Protein AF-A0A2N3GA14-F1 (afdb_monomer_lite)

Foldseek 3Di:
DDDDDPPVVCCLVPDQKDFADDPNDGQDIDGSVRDDPVVSVCVNVVNNPPDPDDDDPPDDDPPPDDPPPPDPDDPDDDDD

Sequence (80 aa):
VLLVTFELEEVLSLADRILVIYEGRIVKEFAVADADAETLGYFMTGGGGAKLGATEPSGTTARSSDPTETASADIEGGAE

Secondary structure (DSSP, 8-state):
-----S-HHHHHHH-SEEEEEETTEEEEEEEGGG--HHHHHHHHTTTT-S---S--------------------------

Structure (mmCIF, N/CA/C/O backbone):
data_AF-A0A2N3GA14-F1
#
_entry.id   AF-A0A2N3GA14-F1
#
loop_
_atom_site.group_PDB
_atom_site.id
_atom_site.type_symbol
_atom_site.label_atom_id
_atom_site.label_alt_id
_atom_site.label_comp_id
_atom_site.label_asym_id
_atom_site.label_entity_id
_atom_site.label_seq_id
_atom_site.pdbx_PDB_ins_code
_atom_site.Cartn_x
_atom_site.Cartn_y
_atom_site.Cartn_z
_atom_site.occupancy
_atom_site.B_iso_or_equiv
_atom_site.auth_seq_id
_atom_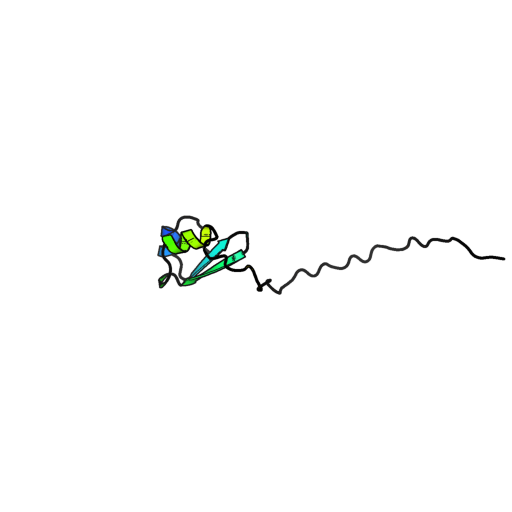site.auth_comp_id
_atom_site.auth_asym_id
_atom_site.auth_atom_id
_atom_site.pdbx_PDB_model_num
ATOM 1 N N . VAL A 1 1 ? -7.598 10.542 8.578 1.00 86.56 1 VAL A N 1
ATOM 2 C CA . VAL A 1 1 ? -6.157 10.854 8.737 1.00 86.56 1 VAL A CA 1
ATOM 3 C C . VAL A 1 1 ? -5.468 10.468 7.440 1.00 86.56 1 VAL A C 1
ATOM 5 O O . VAL A 1 1 ? -5.940 9.529 6.813 1.00 86.56 1 VAL A O 1
ATOM 8 N N . LEU A 1 2 ? -4.443 11.199 7.000 1.00 91.50 2 LEU A N 1
ATOM 9 C CA . LEU A 1 2 ? -3.636 10.819 5.837 1.00 91.50 2 LEU A CA 1
ATOM 10 C C . LEU A 1 2 ? -2.251 10.402 6.333 1.00 91.50 2 LEU A C 1
ATOM 12 O O . LEU A 1 2 ? -1.546 11.224 6.913 1.00 91.50 2 LEU A O 1
ATOM 16 N N . LEU A 1 3 ? -1.904 9.134 6.124 1.00 90.88 3 LEU A N 1
ATOM 17 C CA . LEU A 1 3 ? -0.589 8.571 6.413 1.00 90.88 3 LEU A CA 1
ATOM 18 C C . LEU A 1 3 ? 0.189 8.453 5.101 1.00 90.88 3 LEU A C 1
ATOM 20 O O . LEU A 1 3 ? -0.347 7.961 4.109 1.00 90.88 3 LEU A O 1
ATOM 24 N N . VAL A 1 4 ? 1.443 8.901 5.100 1.00 91.25 4 VAL A N 1
ATOM 25 C CA . VAL A 1 4 ? 2.370 8.732 3.977 1.00 91.25 4 VAL A CA 1
ATOM 26 C C . VAL A 1 4 ? 3.654 8.148 4.538 1.00 91.25 4 VAL A C 1
ATOM 28 O O . VAL A 1 4 ? 4.328 8.788 5.338 1.00 91.25 4 VAL A O 1
ATOM 31 N N . THR A 1 5 ? 3.965 6.926 4.129 1.00 91.19 5 THR A N 1
ATOM 32 C CA . THR A 1 5 ? 5.116 6.156 4.603 1.00 91.19 5 THR A CA 1
ATOM 33 C C . THR A 1 5 ? 5.553 5.188 3.502 1.00 91.19 5 THR A C 1
ATOM 35 O O . THR A 1 5 ? 4.799 4.927 2.561 1.00 91.19 5 THR A O 1
ATOM 38 N N . PHE A 1 6 ? 6.777 4.678 3.596 1.00 88.38 6 PHE A N 1
ATOM 39 C CA . PHE A 1 6 ? 7.295 3.607 2.736 1.00 88.38 6 PHE A CA 1
ATOM 40 C C . PHE A 1 6 ? 7.394 2.268 3.484 1.00 88.38 6 PHE A C 1
ATOM 42 O O . PHE A 1 6 ? 7.743 1.250 2.885 1.00 88.38 6 PHE A O 1
ATOM 49 N N . GLU A 1 7 ? 7.086 2.256 4.782 1.00 94.38 7 GLU A N 1
ATOM 50 C CA . GLU A 1 7 ? 7.100 1.065 5.625 1.00 94.38 7 GLU A CA 1
ATOM 51 C C . GLU A 1 7 ? 5.772 0.311 5.476 1.00 94.38 7 GLU A C 1
ATOM 53 O O . GLU A 1 7 ? 4.737 0.707 6.008 1.00 94.38 7 GLU A O 1
ATOM 58 N N . LEU A 1 8 ? 5.782 -0.787 4.714 1.00 94.00 8 LEU A N 1
ATOM 59 C CA . LEU A 1 8 ? 4.558 -1.519 4.358 1.00 94.00 8 LEU A CA 1
ATOM 60 C C . LEU A 1 8 ? 3.806 -2.095 5.565 1.00 94.00 8 LEU A C 1
ATOM 62 O O . LEU A 1 8 ? 2.581 -2.147 5.542 1.00 94.00 8 LEU A O 1
ATOM 66 N N . GLU A 1 9 ? 4.513 -2.498 6.622 1.00 94.19 9 GLU A N 1
ATOM 67 C CA . GLU A 1 9 ? 3.889 -2.998 7.855 1.00 94.19 9 GLU A CA 1
ATOM 68 C C . GLU A 1 9 ? 3.043 -1.917 8.545 1.00 94.19 9 GLU A C 1
ATOM 70 O O . GLU A 1 9 ? 1.939 -2.186 9.021 1.00 94.19 9 GLU A O 1
ATOM 75 N N . GLU A 1 10 ? 3.515 -0.671 8.535 1.00 93.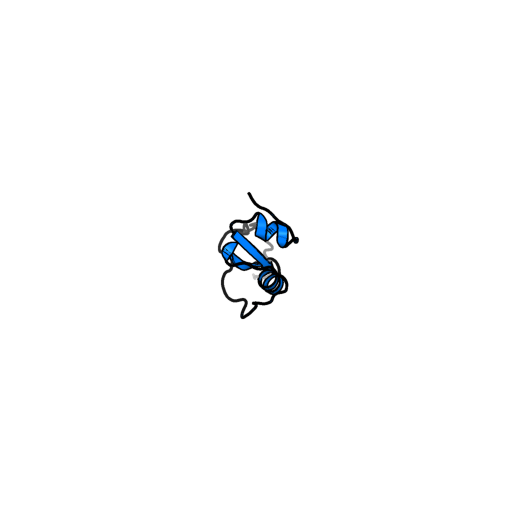25 10 GLU A N 1
ATOM 76 C CA . GLU A 1 10 ? 2.776 0.472 9.068 1.00 93.25 10 GLU A CA 1
ATOM 77 C C . GLU A 1 10 ? 1.516 0.743 8.232 1.00 93.25 10 GLU A C 1
ATOM 79 O O . GLU A 1 10 ? 0.422 0.902 8.775 1.00 93.25 10 GLU A O 1
ATOM 84 N N . VAL A 1 11 ? 1.638 0.716 6.899 1.00 94.31 11 VAL A N 1
ATOM 85 C CA . VAL A 1 11 ? 0.492 0.888 5.991 1.00 94.31 11 VAL A CA 1
ATOM 86 C C . VAL A 1 11 ? -0.567 -0.189 6.236 1.00 94.31 11 VAL A C 1
ATOM 88 O O . VAL A 1 11 ? -1.741 0.136 6.397 1.00 94.31 11 VAL A O 1
ATOM 91 N N . LEU A 1 12 ? -0.167 -1.461 6.284 1.00 95.12 12 LEU A N 1
ATOM 92 C CA . LEU A 1 12 ? -1.086 -2.594 6.427 1.00 95.12 12 LEU A CA 1
ATOM 93 C C . LEU A 1 12 ? -1.748 -2.668 7.811 1.00 95.12 12 LEU A C 1
ATOM 95 O O . LEU A 1 12 ? -2.826 -3.242 7.937 1.00 95.12 12 LEU A O 1
ATOM 99 N N . SER A 1 13 ? -1.122 -2.104 8.846 1.00 95.56 13 SER A N 1
ATOM 100 C CA . SER A 1 13 ? -1.662 -2.119 10.211 1.00 95.56 13 SER A CA 1
ATOM 101 C C . SER A 1 13 ? -2.550 -0.919 10.539 1.00 95.56 13 SER A C 1
ATOM 103 O O . SER A 1 13 ? -3.444 -1.045 11.377 1.00 95.56 13 SER A O 1
ATOM 105 N N . LEU A 1 14 ? -2.322 0.236 9.903 1.00 95.00 14 LEU A N 1
ATOM 106 C CA . LEU A 1 14 ? -2.990 1.491 10.261 1.00 95.00 14 LEU A CA 1
ATOM 107 C C . LEU A 1 14 ? -3.987 2.002 9.217 1.00 95.00 14 LEU A C 1
ATOM 109 O O . LEU A 1 14 ? -4.841 2.823 9.557 1.00 95.00 14 LEU A O 1
ATOM 113 N N . ALA A 1 15 ? -3.871 1.593 7.953 1.00 95.94 15 ALA A N 1
ATOM 114 C CA . ALA A 1 15 ? -4.710 2.129 6.888 1.00 95.94 15 ALA A CA 1
ATOM 115 C C . ALA A 1 15 ? -6.031 1.362 6.744 1.00 95.94 15 ALA A C 1
ATOM 117 O O . ALA A 1 15 ? -6.059 0.140 6.794 1.00 95.94 15 ALA A O 1
ATOM 118 N N . ASP A 1 16 ? -7.117 2.077 6.446 1.00 95.38 16 ASP A N 1
ATOM 119 C CA . ASP A 1 16 ? -8.366 1.466 5.964 1.00 95.38 16 ASP A CA 1
ATOM 120 C C . ASP A 1 16 ? -8.338 1.253 4.435 1.00 95.38 16 ASP A C 1
ATOM 122 O O . ASP A 1 16 ? -8.917 0.309 3.891 1.00 95.38 16 ASP A O 1
ATOM 126 N N . ARG A 1 17 ? -7.662 2.168 3.727 1.00 95.75 17 ARG A N 1
ATOM 127 C CA . ARG A 1 17 ? -7.541 2.237 2.264 1.00 95.75 17 ARG A CA 1
ATOM 128 C C . ARG A 1 17 ? -6.127 2.639 1.878 1.00 95.75 17 ARG A C 1
ATOM 130 O O . ARG A 1 17 ? -5.545 3.525 2.500 1.00 95.75 17 ARG A O 1
ATOM 137 N N . ILE A 1 18 ? -5.613 2.031 0.815 1.00 96.50 18 ILE A N 1
ATOM 138 C CA . ILE A 1 18 ? -4.238 2.219 0.356 1.00 96.50 18 ILE A CA 1
ATOM 139 C C . ILE A 1 18 ? -4.258 2.651 -1.109 1.00 96.50 18 ILE A C 1
ATOM 141 O O . ILE A 1 18 ? -4.845 1.985 -1.960 1.00 96.50 18 ILE A O 1
ATOM 145 N N . LEU A 1 19 ? -3.598 3.769 -1.404 1.00 95.50 19 LEU A N 1
ATOM 146 C CA . LEU A 1 19 ? -3.414 4.294 -2.756 1.00 95.50 19 LEU A CA 1
ATOM 147 C C . LEU A 1 19 ? -1.935 4.180 -3.115 1.00 95.50 19 LEU A C 1
ATOM 149 O O . LEU A 1 19 ? -1.090 4.760 -2.436 1.00 95.50 19 LEU A O 1
ATOM 153 N N . VAL A 1 20 ? -1.621 3.455 -4.185 1.00 94.25 20 VAL A N 1
ATOM 154 C CA . VAL A 1 20 ? -0.242 3.320 -4.663 1.00 94.25 20 VAL A CA 1
ATOM 155 C C . VAL A 1 20 ? 0.027 4.377 -5.721 1.00 94.25 20 VAL A C 1
ATOM 157 O O . VAL A 1 20 ? -0.706 4.476 -6.708 1.00 94.25 20 VAL A O 1
ATOM 160 N N . ILE A 1 21 ? 1.086 5.158 -5.513 1.00 91.69 21 ILE A N 1
ATOM 161 C CA . ILE A 1 21 ? 1.543 6.189 -6.444 1.00 91.69 21 ILE A CA 1
ATOM 162 C C . ILE A 1 21 ? 2.838 5.728 -7.113 1.00 91.69 21 ILE A C 1
ATOM 164 O O . ILE A 1 21 ? 3.785 5.341 -6.434 1.00 91.69 21 ILE A O 1
ATOM 168 N N . TYR A 1 22 ? 2.893 5.831 -8.439 1.00 92.88 22 TYR A N 1
ATOM 169 C CA . TYR A 1 22 ? 4.092 5.611 -9.245 1.00 92.88 22 TYR A CA 1
ATOM 170 C C . TYR A 1 22 ? 4.170 6.688 -10.335 1.00 92.88 22 TYR A C 1
ATOM 172 O O . TYR A 1 22 ? 3.159 7.027 -10.951 1.00 92.88 22 TYR A O 1
ATOM 180 N N . GLU A 1 23 ? 5.349 7.288 -10.524 1.00 92.94 23 GLU A N 1
ATOM 181 C CA . GLU A 1 23 ? 5.565 8.429 -11.437 1.00 92.94 23 GLU A CA 1
ATOM 182 C C . GLU A 1 23 ? 4.524 9.560 -11.297 1.00 92.94 23 GLU A C 1
ATOM 184 O O . GLU A 1 23 ? 4.000 10.096 -12.277 1.00 92.94 23 GLU A O 1
ATOM 189 N N . GLY A 1 24 ? 4.185 9.913 -10.053 1.00 92.25 24 GLY A N 1
ATOM 190 C CA . GLY A 1 24 ? 3.250 11.002 -9.755 1.00 92.25 24 GLY A CA 1
ATOM 191 C C . GLY A 1 24 ? 1.785 10.703 -10.090 1.00 92.25 24 GLY A C 1
ATOM 192 O O . GLY A 1 24 ? 0.964 11.617 -10.070 1.00 92.25 24 GLY A O 1
ATOM 193 N N . ARG A 1 25 ? 1.434 9.446 -10.389 1.00 91.44 25 ARG A N 1
ATOM 194 C CA . ARG A 1 25 ? 0.055 9.021 -10.661 1.00 91.44 25 ARG A CA 1
ATOM 195 C C . ARG A 1 25 ? -0.369 7.918 -9.710 1.00 91.44 25 ARG A C 1
ATOM 197 O O . ARG A 1 25 ? 0.427 7.047 -9.376 1.00 91.44 25 ARG A O 1
ATOM 204 N N . ILE A 1 26 ? -1.640 7.930 -9.319 1.00 93.31 26 ILE A N 1
ATOM 205 C CA . ILE A 1 26 ? -2.247 6.799 -8.616 1.00 93.31 26 ILE A CA 1
ATOM 206 C C . ILE A 1 26 ? -2.400 5.670 -9.632 1.00 93.31 26 ILE A C 1
ATOM 208 O O . ILE A 1 26 ? -3.096 5.826 -10.634 1.00 93.31 26 ILE A O 1
ATOM 212 N N . VAL A 1 27 ? -1.728 4.552 -9.386 1.00 93.75 27 VAL A N 1
ATOM 213 C CA . VAL A 1 27 ? -1.735 3.392 -10.289 1.00 93.75 27 VAL A CA 1
ATOM 214 C C . VAL A 1 27 ? -2.674 2.291 -9.819 1.00 93.75 27 VAL A C 1
ATOM 216 O O . VAL A 1 27 ? -3.106 1.464 -10.621 1.00 93.75 27 VAL A O 1
ATOM 219 N N . LYS A 1 28 ? -3.005 2.270 -8.525 1.00 94.12 28 LYS A N 1
ATOM 220 C CA . LYS A 1 28 ? -3.857 1.245 -7.929 1.00 94.12 28 LYS A CA 1
ATOM 221 C C . LYS A 1 28 ? -4.431 1.726 -6.599 1.00 94.12 28 LYS A C 1
ATOM 223 O O . LYS A 1 28 ? -3.780 2.471 -5.868 1.00 94.12 28 LYS A O 1
ATOM 228 N N . GLU A 1 29 ? -5.632 1.257 -6.291 1.00 95.81 29 GLU A N 1
ATOM 229 C CA . GLU A 1 29 ? -6.268 1.395 -4.984 1.00 95.81 29 GLU A CA 1
ATOM 230 C C . GLU A 1 29 ? -6.554 0.004 -4.409 1.00 95.81 29 GLU A C 1
ATOM 232 O O . GLU A 1 29 ? -6.935 -0.905 -5.153 1.00 95.81 29 GLU A O 1
ATOM 237 N N . PHE A 1 30 ? -6.387 -0.133 -3.094 1.00 95.62 30 PHE A N 1
ATOM 238 C CA . PHE A 1 30 ? -6.717 -1.325 -2.324 1.00 95.62 30 PHE A CA 1
ATOM 239 C C . PHE A 1 30 ? -7.560 -0.961 -1.100 1.00 95.62 30 PHE A C 1
ATOM 241 O O . PHE A 1 30 ? -7.299 0.043 -0.428 1.00 95.62 30 PHE A O 1
ATOM 248 N N . ALA A 1 31 ? -8.521 -1.820 -0.763 1.00 96.81 31 ALA A N 1
ATOM 249 C CA . ALA A 1 31 ? 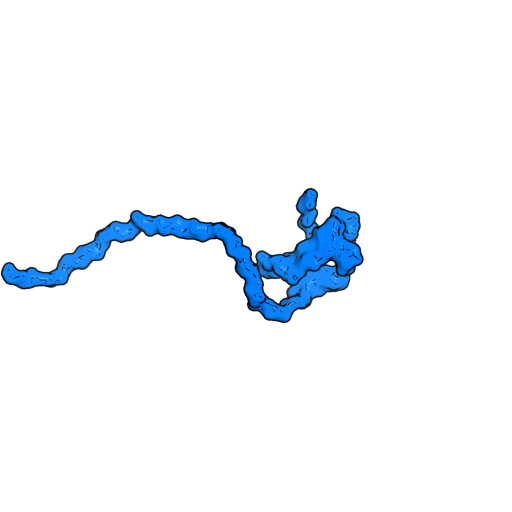-8.937 -1.954 0.627 1.00 96.81 31 ALA A CA 1
ATOM 250 C C . ALA A 1 31 ? -7.825 -2.690 1.386 1.00 96.81 31 ALA A C 1
ATOM 252 O O . ALA A 1 31 ? -7.208 -3.598 0.829 1.00 96.81 31 ALA A O 1
ATOM 253 N N . VAL A 1 32 ? -7.566 -2.327 2.646 1.00 95.25 32 VAL A N 1
ATOM 254 C CA . VAL A 1 32 ? -6.474 -2.950 3.422 1.00 95.25 32 VAL A CA 1
ATOM 255 C C . VAL A 1 32 ? -6.615 -4.474 3.528 1.00 95.25 32 VAL A C 1
ATOM 257 O O . VAL A 1 32 ? -5.621 -5.188 3.487 1.00 95.25 32 VAL A O 1
ATOM 260 N N . ALA A 1 33 ? -7.851 -4.979 3.577 1.00 96.19 33 ALA A N 1
ATOM 261 C CA . ALA A 1 33 ? -8.148 -6.409 3.647 1.00 96.19 33 ALA A CA 1
ATOM 262 C C . ALA A 1 33 ? -7.718 -7.198 2.396 1.00 96.19 33 ALA A C 1
ATOM 264 O O . ALA A 1 33 ? -7.535 -8.410 2.479 1.00 96.19 33 ALA A O 1
ATOM 265 N N . ASP A 1 34 ? -7.552 -6.515 1.262 1.00 95.12 34 ASP A N 1
ATOM 266 C CA . ASP A 1 34 ? -7.169 -7.103 -0.025 1.00 95.12 34 ASP A CA 1
ATOM 267 C C . ASP A 1 34 ? -5.702 -6.801 -0.387 1.00 95.12 34 ASP A C 1
ATOM 269 O O . ASP A 1 34 ? -5.276 -7.057 -1.514 1.00 95.12 34 ASP A O 1
ATOM 273 N N . ALA A 1 35 ? -4.942 -6.197 0.533 1.00 95.38 35 ALA A N 1
ATOM 274 C CA . ALA A 1 35 ? -3.573 -5.762 0.302 1.00 95.38 35 ALA A CA 1
ATOM 275 C C . ALA A 1 35 ? -2.564 -6.648 1.038 1.00 95.38 35 ALA A C 1
ATOM 277 O O . ALA A 1 35 ? -2.729 -6.986 2.208 1.00 95.38 35 ALA A O 1
ATOM 278 N N . ASP A 1 36 ? -1.463 -6.949 0.360 1.00 95.44 36 ASP A N 1
ATOM 279 C CA . ASP A 1 36 ? -0.298 -7.607 0.935 1.00 95.44 36 ASP A CA 1
ATOM 280 C C . ASP A 1 36 ? 0.985 -6.899 0.479 1.00 95.44 36 ASP A C 1
ATOM 282 O O . ASP A 1 36 ? 0.994 -6.132 -0.490 1.00 95.44 36 ASP A O 1
ATOM 286 N N . ALA A 1 37 ? 2.079 -7.135 1.201 1.00 94.69 37 ALA A N 1
ATOM 287 C CA . ALA A 1 37 ? 3.337 -6.438 0.965 1.00 94.69 37 ALA A CA 1
ATOM 288 C C . ALA A 1 37 ? 3.944 -6.728 -0.421 1.00 94.69 37 ALA A C 1
ATOM 290 O O . ALA A 1 37 ? 4.553 -5.837 -1.015 1.00 94.69 37 ALA A O 1
ATOM 291 N N . GLU A 1 38 ? 3.775 -7.942 -0.949 1.00 94.75 38 GLU A N 1
ATOM 292 C CA . GLU A 1 38 ? 4.309 -8.330 -2.255 1.00 94.75 38 GLU A CA 1
ATOM 293 C C . GLU A 1 38 ? 3.552 -7.608 -3.371 1.00 94.75 38 GLU A C 1
ATOM 295 O O . GLU A 1 38 ? 4.164 -6.955 -4.219 1.00 94.75 38 GLU A O 1
ATOM 300 N N . THR A 1 39 ? 2.219 -7.636 -3.321 1.00 93.44 39 THR A N 1
ATOM 301 C CA . THR A 1 39 ? 1.361 -6.944 -4.284 1.00 93.44 39 THR A CA 1
ATOM 302 C C . THR A 1 39 ? 1.577 -5.433 -4.231 1.00 93.44 39 THR A C 1
ATOM 304 O O . THR A 1 39 ? 1.728 -4.792 -5.273 1.00 93.44 39 THR A O 1
ATOM 307 N N . LEU A 1 40 ? 1.644 -4.839 -3.036 1.00 94.69 40 LEU A N 1
ATOM 308 C CA . LEU A 1 40 ? 1.945 -3.414 -2.888 1.00 94.69 40 LEU A CA 1
ATOM 309 C C . LEU A 1 40 ? 3.317 -3.077 -3.482 1.00 94.69 40 LEU A C 1
ATOM 311 O O . LEU A 1 40 ? 3.410 -2.167 -4.306 1.00 94.69 40 LEU A O 1
ATOM 315 N N . GLY A 1 41 ? 4.356 -3.848 -3.149 1.00 93.75 41 GLY A N 1
ATOM 316 C CA . GLY A 1 41 ? 5.701 -3.681 -3.705 1.00 93.75 41 GLY A CA 1
ATOM 317 C C . GLY A 1 41 ? 5.737 -3.795 -5.233 1.00 93.75 41 GLY A C 1
ATOM 318 O O . GLY A 1 41 ? 6.404 -3.003 -5.905 1.00 93.75 41 GLY A O 1
ATOM 319 N N . TYR A 1 42 ? 4.961 -4.717 -5.804 1.00 94.38 42 TYR A N 1
ATOM 320 C CA . TYR A 1 42 ? 4.801 -4.848 -7.250 1.00 94.38 42 TYR A CA 1
ATOM 321 C C . TYR A 1 42 ? 4.256 -3.554 -7.879 1.00 94.38 42 TYR A C 1
ATOM 323 O O . TYR A 1 42 ? 4.895 -3.001 -8.772 1.00 94.38 42 TYR A O 1
ATOM 331 N N . PHE A 1 43 ? 3.154 -2.988 -7.373 1.00 94.25 43 PHE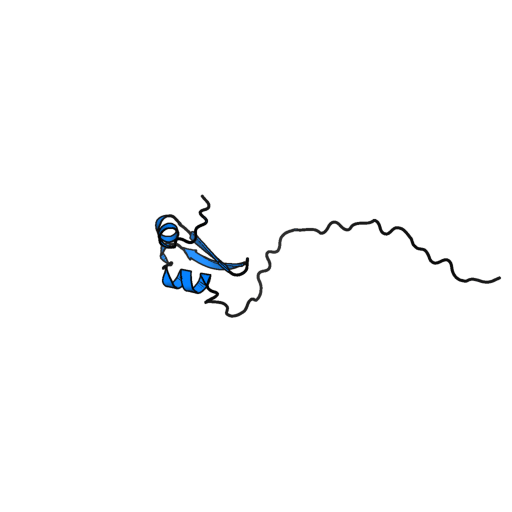 A N 1
ATOM 332 C CA . PHE A 1 43 ? 2.612 -1.727 -7.909 1.00 94.25 43 PHE A CA 1
ATOM 333 C C . PHE A 1 43 ? 3.488 -0.502 -7.606 1.00 94.25 43 PHE A C 1
ATOM 335 O O . PHE A 1 43 ? 3.564 0.411 -8.431 1.00 94.25 43 PHE A O 1
ATOM 342 N N . MET A 1 44 ? 4.203 -0.487 -6.476 1.00 91.69 44 MET A N 1
ATOM 343 C CA . MET A 1 44 ? 5.163 0.572 -6.125 1.00 91.69 44 MET A CA 1
ATOM 344 C C . MET A 1 44 ? 6.379 0.603 -7.059 1.00 91.69 44 MET A C 1
ATOM 346 O O . MET A 1 44 ? 7.023 1.641 -7.193 1.00 91.69 44 MET A O 1
ATOM 350 N N . THR A 1 45 ? 6.690 -0.515 -7.719 1.00 93.19 45 THR A N 1
ATOM 351 C CA . THR A 1 45 ? 7.793 -0.632 -8.687 1.00 93.19 45 THR A CA 1
ATOM 352 C C . THR A 1 45 ? 7.334 -0.509 -10.145 1.00 93.19 45 THR A C 1
ATOM 354 O O . THR A 1 45 ? 8.136 -0.690 -11.060 1.00 93.19 45 THR A O 1
ATOM 357 N N . GLY A 1 46 ? 6.062 -0.164 -10.382 1.00 90.00 46 GLY A N 1
ATOM 358 C CA . GLY A 1 46 ? 5.482 -0.025 -11.723 1.00 90.00 46 GLY A CA 1
ATOM 359 C C . GLY A 1 46 ? 4.920 -1.329 -12.304 1.00 90.00 46 GLY A C 1
ATOM 360 O O . GLY A 1 46 ? 4.436 -1.356 -13.440 1.00 90.00 46 GLY A O 1
ATOM 361 N N . GLY A 1 47 ? 4.935 -2.413 -11.528 1.00 83.06 47 GLY A N 1
ATOM 362 C CA . GLY A 1 47 ? 4.237 -3.649 -11.839 1.00 83.06 47 GLY A CA 1
ATOM 363 C C . GLY A 1 47 ? 2.730 -3.406 -11.879 1.00 83.06 47 GLY A C 1
ATOM 364 O O . GLY A 1 47 ? 2.131 -2.984 -10.902 1.00 83.06 47 GLY A O 1
ATOM 365 N N . GLY A 1 48 ? 2.097 -3.634 -13.026 1.00 71.56 48 GLY A N 1
ATOM 366 C CA . GLY A 1 48 ? 0.687 -3.292 -13.253 1.00 71.56 48 GLY A CA 1
ATOM 367 C C . GLY A 1 48 ? 0.478 -2.238 -14.338 1.00 71.56 48 GLY A C 1
ATOM 368 O O . GLY A 1 48 ? -0.658 -1.987 -14.735 1.00 71.56 48 GLY A O 1
ATOM 369 N N . GLY A 1 49 ? 1.562 -1.678 -14.884 1.00 58.25 49 GLY A N 1
ATOM 370 C CA . GLY A 1 49 ? 1.540 -0.833 -16.073 1.00 58.25 49 GLY A CA 1
ATOM 371 C C . GLY A 1 49 ? 1.208 -1.599 -17.359 1.00 58.25 49 GLY A C 1
ATOM 372 O O . GLY A 1 49 ? 2.066 -1.767 -18.219 1.00 58.25 49 GLY A O 1
ATOM 373 N N . ALA A 1 50 ? -0.046 -2.020 -17.540 1.00 51.31 50 ALA A N 1
ATOM 374 C CA . ALA A 1 50 ? -0.602 -2.286 -18.864 1.00 51.31 50 ALA A CA 1
ATOM 375 C C . ALA A 1 50 ? -1.470 -1.090 -19.287 1.00 51.31 50 ALA A C 1
ATOM 377 O O . ALA A 1 50 ? -2.636 -0.984 -18.925 1.00 51.31 50 ALA A O 1
ATOM 378 N N . LYS A 1 51 ? -0.856 -0.216 -20.096 1.00 47.69 51 LYS A N 1
ATOM 379 C CA . LYS A 1 51 ? -1.420 0.958 -20.783 1.00 47.69 51 LYS A CA 1
ATOM 380 C C . LYS A 1 51 ? -1.840 2.124 -19.880 1.00 47.69 51 LYS A C 1
ATOM 382 O O . LYS A 1 51 ? -2.958 2.223 -19.391 1.00 47.69 51 LYS A O 1
ATOM 387 N N . LEU A 1 52 ? -0.936 3.096 -19.796 1.00 57.53 52 LEU A N 1
ATOM 388 C CA . LEU A 1 52 ? -1.249 4.471 -19.434 1.00 57.53 52 LEU A CA 1
ATOM 389 C C . LEU A 1 52 ? -2.261 5.024 -20.461 1.00 57.53 52 LEU A C 1
ATOM 391 O O . LEU A 1 52 ? -1.893 5.402 -21.572 1.00 57.53 52 LEU A O 1
ATOM 395 N N . GLY A 1 53 ? -3.550 4.983 -20.137 1.00 49.94 53 GLY A N 1
ATOM 396 C CA . GLY A 1 53 ? -4.616 5.423 -21.028 1.00 49.94 53 GLY A CA 1
ATOM 397 C C . GLY A 1 53 ? -5.868 5.812 -20.254 1.00 49.94 53 GLY A C 1
ATOM 398 O O . GLY A 1 53 ? -6.624 4.945 -19.841 1.00 49.94 53 GLY A O 1
ATOM 399 N N . ALA A 1 54 ? -6.075 7.127 -20.148 1.00 53.09 54 ALA A N 1
ATOM 400 C CA . ALA A 1 54 ? -7.322 7.808 -19.800 1.00 53.09 54 ALA A CA 1
ATOM 401 C C . ALA A 1 54 ? -7.808 7.726 -18.342 1.00 53.09 54 ALA A C 1
ATOM 403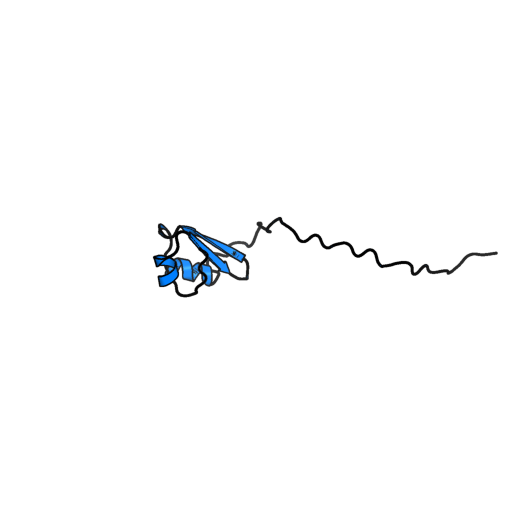 O O . ALA A 1 54 ? -8.844 7.145 -18.057 1.00 53.09 54 ALA A O 1
ATOM 404 N N . THR A 1 55 ? -7.151 8.482 -17.466 1.00 47.03 55 THR A N 1
ATOM 405 C CA . THR A 1 55 ? -7.878 9.432 -16.606 1.00 47.03 55 THR A CA 1
ATOM 406 C C . THR A 1 55 ? -6.922 10.566 -16.272 1.00 47.03 55 THR A C 1
ATOM 408 O O . THR A 1 55 ? -6.189 10.528 -15.287 1.00 47.03 55 THR A O 1
ATOM 411 N N . GLU A 1 56 ? -6.882 11.566 -17.149 1.00 52.69 56 GLU A N 1
ATOM 412 C CA . GLU A 1 56 ? -6.456 12.896 -16.729 1.00 52.69 56 GLU A CA 1
ATOM 413 C C . GLU A 1 56 ? -7.425 13.355 -15.624 1.00 52.69 56 GLU A C 1
ATOM 415 O O . GLU A 1 56 ? -8.641 13.197 -15.795 1.00 52.69 56 GLU A O 1
ATOM 420 N N . PRO A 1 57 ? -6.954 13.900 -14.490 1.00 49.22 57 PRO A N 1
ATOM 421 C CA . PRO A 1 57 ? -7.839 14.596 -13.574 1.00 49.22 57 PRO A CA 1
ATOM 422 C C . PRO A 1 57 ? -8.372 15.837 -14.300 1.00 49.22 57 PRO A C 1
ATOM 424 O O . PRO A 1 57 ? -7.684 16.845 -14.444 1.00 49.22 57 PRO A O 1
ATOM 427 N N . SER A 1 58 ? -9.603 15.751 -14.804 1.00 61.12 58 SER A N 1
ATOM 428 C CA . SER A 1 58 ? -10.352 16.920 -15.250 1.00 61.12 58 SER A CA 1
ATOM 429 C C . SER A 1 58 ? -10.581 17.819 -14.035 1.00 61.12 58 SER A C 1
ATOM 431 O O . SER A 1 58 ? -11.381 17.496 -13.158 1.00 61.12 58 SER A O 1
ATOM 433 N N . GLY A 1 59 ? -9.825 18.916 -13.945 1.00 44.25 59 GLY A N 1
ATOM 434 C CA . GLY A 1 59 ? -9.997 19.892 -12.874 1.00 44.25 59 GLY A CA 1
ATOM 435 C C . GLY A 1 59 ? -8.815 20.835 -12.667 1.00 44.25 59 GLY A C 1
ATOM 436 O O . GLY A 1 59 ? -7.952 20.575 -11.845 1.00 44.25 59 GLY A O 1
ATOM 437 N N . THR A 1 60 ? -8.878 21.980 -13.347 1.00 51.62 60 THR A N 1
ATOM 438 C CA . THR A 1 60 ? -8.346 23.290 -12.934 1.00 51.62 60 THR A CA 1
ATOM 439 C C . THR A 1 60 ? -6.822 23.498 -12.852 1.00 51.62 60 THR A C 1
ATOM 441 O O . THR A 1 60 ? -6.151 23.306 -11.848 1.00 51.62 60 THR A O 1
ATOM 444 N N . THR A 1 61 ? -6.279 24.099 -13.906 1.00 52.50 61 THR A N 1
ATOM 445 C CA . THR A 1 61 ? -5.735 25.456 -13.778 1.00 52.50 61 THR A CA 1
ATOM 446 C C . THR A 1 61 ? -6.054 26.154 -15.086 1.00 52.50 61 THR A C 1
ATOM 448 O O . THR A 1 61 ? -5.433 25.899 -16.117 1.00 52.50 61 THR A O 1
ATOM 451 N N . ALA A 1 62 ? -7.089 26.992 -15.053 1.00 55.56 62 ALA A N 1
ATOM 452 C CA . ALA A 1 62 ? -7.267 28.025 -16.052 1.00 55.56 62 ALA A CA 1
ATOM 453 C C . ALA A 1 62 ? -5.951 28.806 -16.111 1.00 55.56 62 ALA A C 1
ATOM 455 O O . ALA A 1 62 ? -5.605 29.515 -15.167 1.00 55.56 62 ALA A O 1
ATOM 456 N N . ARG A 1 63 ? -5.184 28.641 -17.192 1.00 54.56 63 ARG A N 1
ATOM 457 C CA . ARG A 1 63 ? -4.193 29.651 -17.541 1.00 54.56 63 ARG A CA 1
ATOM 458 C C . ARG A 1 63 ? -5.002 30.908 -17.810 1.00 54.56 63 ARG A C 1
ATOM 460 O O . ARG A 1 63 ? -5.726 30.973 -18.802 1.00 54.56 63 ARG A O 1
ATOM 467 N N . SER A 1 64 ? -4.939 31.851 -16.877 1.00 59.59 64 SER A N 1
ATOM 468 C CA . SER A 1 64 ? -5.305 33.233 -17.127 1.00 59.59 64 SER A CA 1
ATOM 469 C C . SER A 1 64 ? -4.549 33.660 -18.377 1.00 59.59 64 SER A C 1
ATOM 471 O O . SER A 1 64 ? -3.323 33.724 -18.388 1.00 59.59 64 SER A O 1
ATOM 473 N N . SER A 1 6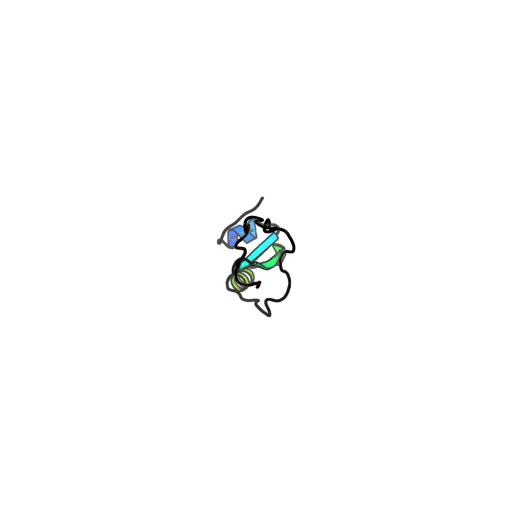5 ? -5.302 33.851 -19.448 1.00 54.81 65 SER A N 1
ATOM 474 C CA . SER A 1 65 ? -4.915 34.617 -20.616 1.00 54.81 65 SER A CA 1
ATOM 475 C C . SER A 1 65 ? -4.314 35.942 -20.155 1.00 54.81 65 SER A C 1
ATOM 477 O O . SER A 1 65 ? -5.047 36.781 -19.636 1.00 54.81 65 SER A O 1
ATOM 479 N N . ASP A 1 66 ? -3.004 36.099 -20.319 1.00 52.31 66 ASP A N 1
ATOM 480 C CA . ASP A 1 66 ? -2.328 37.393 -20.315 1.00 52.31 66 ASP A CA 1
ATOM 481 C C . ASP A 1 66 ? -2.816 38.182 -21.540 1.00 52.31 66 ASP A C 1
ATOM 483 O O . ASP A 1 66 ? -2.553 37.756 -22.668 1.00 52.31 66 ASP A O 1
ATOM 487 N N . PRO A 1 67 ? -3.529 39.312 -21.389 1.00 59.72 67 PRO A N 1
ATOM 488 C CA . PRO A 1 67 ? -3.810 40.217 -22.484 1.00 59.72 67 PRO A CA 1
ATOM 489 C C . PRO A 1 67 ? -2.843 41.398 -22.371 1.00 59.72 67 PRO A C 1
ATOM 491 O O . PRO A 1 67 ? -3.253 42.516 -22.079 1.00 59.72 67 PRO A O 1
ATOM 494 N N . THR A 1 68 ? -1.547 41.147 -22.555 1.00 53.69 68 THR A N 1
ATOM 495 C CA . THR A 1 68 ? -0.564 42.226 -22.725 1.00 53.69 68 THR A CA 1
ATOM 496 C C . THR A 1 68 ? 0.411 41.873 -23.840 1.00 53.69 68 THR A C 1
ATOM 498 O O . THR A 1 68 ? 1.606 41.723 -23.624 1.00 53.69 68 THR A O 1
ATOM 501 N N . GLU A 1 69 ? -0.105 41.761 -25.060 1.00 50.88 69 GLU A N 1
ATOM 502 C CA . GLU A 1 69 ? 0.705 41.972 -26.261 1.00 50.88 69 GLU A CA 1
ATOM 503 C C . GLU A 1 69 ? 0.016 43.058 -27.095 1.00 50.88 69 GLU A C 1
ATOM 505 O O . GLU A 1 69 ? -0.665 42.826 -28.090 1.00 50.88 69 GLU A O 1
ATOM 510 N N . THR A 1 70 ? 0.099 44.286 -26.579 1.00 51.28 70 THR A N 1
ATOM 511 C CA . THR A 1 70 ? -0.336 45.489 -27.284 1.00 51.28 70 THR A CA 1
ATOM 512 C C . THR A 1 70 ? 0.726 45.861 -28.314 1.00 51.28 70 THR A C 1
ATOM 514 O O . THR A 1 70 ? 1.797 46.343 -27.962 1.00 51.28 70 THR A O 1
ATOM 517 N N . ALA A 1 71 ? 0.350 45.667 -29.578 1.00 53.06 71 ALA A N 1
ATOM 518 C CA . ALA A 1 71 ? 0.690 46.472 -30.749 1.00 53.06 71 ALA A CA 1
ATOM 519 C C . ALA A 1 71 ? 2.179 46.663 -31.096 1.00 53.06 71 ALA A C 1
ATOM 521 O O . ALA A 1 71 ? 2.804 47.657 -30.736 1.00 53.06 71 ALA A O 1
ATOM 522 N N . SER A 1 72 ? 2.681 45.794 -31.974 1.00 52.56 72 SER A N 1
ATOM 523 C CA . SER A 1 72 ? 3.609 46.218 -33.029 1.00 52.56 72 SER A CA 1
ATOM 524 C C . SER A 1 72 ? 2.828 46.201 -34.338 1.00 52.56 72 SER A C 1
ATOM 526 O O . SER A 1 72 ? 2.622 45.148 -34.928 1.00 52.56 72 SER A O 1
ATOM 528 N N . ALA A 1 73 ? 2.279 47.355 -34.720 1.00 58.09 73 ALA A N 1
ATOM 529 C CA . ALA A 1 73 ? 1.718 47.543 -36.048 1.00 58.09 73 ALA A CA 1
ATOM 530 C C . ALA A 1 73 ? 2.849 48.014 -36.958 1.00 58.09 73 ALA A C 1
ATOM 532 O O . ALA A 1 73 ? 3.322 49.147 -36.849 1.00 58.09 73 ALA A O 1
ATOM 533 N N . ASP A 1 74 ? 3.273 47.102 -37.823 1.00 56.25 74 ASP A N 1
ATOM 534 C CA . ASP A 1 74 ? 4.038 47.366 -39.027 1.00 56.25 74 ASP A CA 1
ATOM 535 C C . ASP A 1 74 ? 3.342 48.471 -39.836 1.00 56.25 74 ASP A C 1
ATOM 537 O O . ASP A 1 74 ? 2.245 48.280 -40.363 1.00 56.25 74 ASP A O 1
ATOM 541 N N . ILE A 1 75 ? 3.957 49.651 -39.924 1.00 66.06 75 ILE A N 1
ATOM 542 C CA . ILE A 1 75 ? 3.585 50.636 -40.941 1.00 66.06 75 ILE A CA 1
ATOM 543 C C . ILE A 1 75 ? 4.604 50.497 -42.062 1.00 66.06 75 ILE A C 1
ATOM 545 O O . ILE A 1 75 ? 5.637 51.163 -42.066 1.00 66.06 75 ILE A O 1
ATOM 549 N N . GLU A 1 76 ? 4.289 49.632 -43.023 1.00 54.50 76 GLU A N 1
ATOM 550 C CA . GLU A 1 76 ? 4.948 49.627 -44.322 1.00 54.50 76 GLU A CA 1
ATOM 551 C C . GLU A 1 76 ? 3.898 49.569 -45.443 1.00 54.50 76 GLU A C 1
ATOM 553 O O . GLU A 1 76 ? 3.163 48.595 -45.583 1.00 54.50 76 GLU A O 1
ATOM 558 N N . GLY A 1 77 ? 3.857 50.637 -46.250 1.00 49.81 77 GLY A N 1
ATOM 559 C CA . GLY A 1 77 ? 3.430 50.593 -47.651 1.00 49.81 77 GLY A CA 1
ATOM 560 C C . GLY A 1 77 ? 2.026 51.104 -47.998 1.00 49.81 77 GLY A C 1
ATOM 561 O O . GLY A 1 77 ? 1.034 50.407 -47.812 1.00 49.81 77 GLY A O 1
ATOM 562 N N . GLY A 1 78 ? 1.957 52.265 -48.663 1.00 45.09 78 GLY A N 1
ATOM 563 C CA . GLY A 1 78 ? 0.798 52.656 -49.473 1.00 45.09 78 GLY A CA 1
ATOM 564 C C . GLY A 1 78 ? 0.922 54.046 -50.110 1.00 45.09 78 GLY A C 1
ATOM 565 O O . GLY A 1 78 ? 0.910 55.037 -49.394 1.00 45.09 78 GLY A O 1
ATOM 566 N N . ALA A 1 79 ? 1.054 54.070 -51.442 1.00 52.38 79 ALA A N 1
ATOM 567 C CA . ALA A 1 79 ? 0.969 55.206 -52.381 1.00 52.38 79 ALA A CA 1
ATOM 568 C C . ALA A 1 79 ? -0.200 56.180 -52.064 1.00 52.38 79 ALA A C 1
ATOM 570 O O . ALA A 1 79 ? -1.179 55.755 -51.461 1.00 52.38 79 ALA A O 1
ATOM 571 N N . GLU A 1 80 ? -0.202 57.478 -52.386 1.00 48.47 80 GLU A N 1
ATOM 572 C CA . GLU A 1 80 ? 0.319 58.274 -53.514 1.00 48.47 80 GLU A CA 1
ATOM 573 C C . GLU A 1 80 ? 0.746 59.683 -53.051 1.00 48.47 80 GLU A C 1
ATOM 575 O O . GLU A 1 80 ? 0.230 60.148 -52.007 1.00 48.47 80 GLU A O 1
#

Radius of gyration: 25.04 Å; chains: 1; bounding box: 18×67×64 Å

pLDDT: mean 77.14, std 19.95, range [44.25, 96.81]

=== Feature glossary ===
Legend for the data blocks above and below:

— What the protein is —

Sequence gives the chain of amino acids in standard one-letter code (A=alanine, C=cysteine, …, Y=tyrosine), read N→C. It is the only feature that is directly encoded by the gene; all structural features are derived from the folded form of this sequence.

The annotation block draws on four external resources. InterPro: which protein families and domains the sequence belongs to. GO: standardized terms for what the protein does, what process it participates in, and where in the cell it acts. CATH: which structural fold it has in the CATH hierarchy. Organism: the species of origin.

— Where its atoms are —

Atomic coordinates in PDBx/mmCIF format — the same representation the Protein Data Bank distributes. Each line of the _atom_site loop places one backbone atom in Cartesian space (units: ångströms, origin: arbitrary).

Six rendered views show the 3D structure from the faces of a cube — i.e. along ±x, ±y, ±z. Rendering representation is drawn randomly per protein from cartoon (secondary-structure ribbons), sticks (backbone bonds), or molecular surface; coloring is either N→C rainbow (blue at the N-terminus through red at the C-terminus) or one color per chain.

— Local backbone conformation —

DSSP 8-state secondary structure assigns each residue one of H (α-helix), G (3₁₀-helix), I (π-helix), E (extended β-strand), B (isolated β-bridge), T (hydrogen-bonded turn), S (bend), or '-' (coil). The assignment is computed from backbone hydrogen-bond geometry via the Kabsch–Sander algorithm.

P-SEA three-state annotation labels each residue as helix, strand, or coil based purely on the geometry of the Cα trace. It serves as a fallback when the full backbone (and thus DSSP) is unavailable.

φ (phi) and ψ (psi) are the two rotatable backbone dihedrals per residue: φ is the C(i-1)–N–Cα–C torsion, ψ is the N–Cα–C–N(i+1) torsion, both in degrees on (−180°, 180°]. α-helical residues cluster near (−60°, −45°); β-strand residues near (−120°, +130°). A Ramachandran plot is simply a scatter of (φ, ψ) for every residue.

— Global shape and packing —

Radius of gyration (Rg) is the root-mean-square distance of Cα atoms from their centroid — a single number for overall size and compactness. A globular domain of N residues has Rg ≈ 2.2·N^0.38 Å; an extended or disordered chain has a much larger Rg. The Cα contact count is the number of residue pairs whose Cα atoms are within 8 Å and are more than four positions apart in sequence — a standard proxy for tertiary packing density. The bounding box is the smallest axis-aligned box enclosing all Cα atoms.

Accessible surface area quantifies burial. A residue with SASA near zero is packed into the hydrophobic core; one with SASA >100 Å² sits on the surface. Computed here via the Shrake–Rupley numerical algorithm with a 1.4 Å probe.

The contact map is a binary N×N matrix image: pixel (i, j) is dark where Cα_i and Cα_j are within 8 Å and |i−j|>4. Because the |i−j|>4 filter removes local helical contacts, off-diagonal stripes parallel to the main diagonal indicate parallel β-sheets; stripes perpendicular to it indicate antiparallel β-sheets. The Ramachandran plot scatters every residue's (φ, ψ) pair against the sterically allowed regions. The PAE heatmap renders the predicted-aligned-error matrix.

— Structural neighborhood —

A 3Di character summarizes, for each residue, the relative orientation of the Cα frame of its nearest spatial neighbor. Because it encodes fold topology rather than chemistry, 3Di alignments detect remote structural similarity that sequence alignment misses.

Structural nearest neighbors (via Foldseek easy-search vs the PDB). Reported per hit: target PDB id, E-value, and alignment TM-score. A TM-score above ~0.5 is the conventional threshold for 'same fold'.

— Confidence and disorder —

For AlphaFold models, the B-factor field carries pLDDT — the model's own estimate of local accuracy on a 0–100 scale. Regions with pLDDT<50 should be treated as essentially unmodeled; they often correspond to intrinsically disordered segments.

B-factor (Debye–Waller factor) reflects atomic displacement in the crystal lattice. It is an experimental observable (units Å²), not a prediction; low values mean the atom is pinned down, high values mean it moves or is heterogeneous across the crystal.

Predicted Aligned Error (PAE) is an AlphaFold confidence matrix: entry (i, j) is the expected error in the position of residue j, in ångströms, when the prediction is superimposed on the true structure at residue i. Low PAE within a block of residues means that block is internally rigid and well-predicted; high PAE between two blocks means their relative placement is uncertain even if each block individually is confident.